Protein AF-A0A1H8FL13-F1 (afdb_monomer_lite)

Structure (mmCIF, N/CA/C/O backbone):
data_AF-A0A1H8FL13-F1
#
_entry.id   AF-A0A1H8FL13-F1
#
loop_
_atom_site.group_PDB
_atom_site.id
_atom_site.type_symbol
_atom_site.label_atom_id
_atom_site.label_alt_id
_atom_site.label_comp_id
_atom_site.label_asym_id
_atom_site.label_entity_id
_atom_site.label_seq_id
_atom_site.pdbx_PDB_ins_code
_atom_site.Cartn_x
_atom_site.Cartn_y
_atom_site.Cartn_z
_atom_site.occupancy
_atom_site.B_iso_or_equiv
_atom_site.auth_seq_id
_atom_site.auth_comp_id
_atom_site.auth_asym_id
_atom_site.auth_atom_id
_atom_site.pdbx_PDB_model_num
ATOM 1 N N . MET A 1 1 ? -6.539 10.287 23.696 1.00 48.16 1 MET A N 1
ATOM 2 C CA . MET A 1 1 ? -7.109 8.926 23.805 1.00 48.16 1 MET A CA 1
ATOM 3 C C . MET A 1 1 ? -7.307 8.613 25.279 1.00 48.16 1 MET A C 1
ATOM 5 O O . MET A 1 1 ? -6.330 8.652 26.014 1.00 48.16 1 MET A O 1
ATOM 9 N N . GLN A 1 2 ? -8.547 8.394 25.727 1.00 46.72 2 GLN A N 1
ATOM 10 C CA . GLN A 1 2 ? -8.824 8.012 27.115 1.00 46.72 2 GLN A CA 1
ATOM 11 C C . GLN A 1 2 ? -8.237 6.619 27.372 1.00 46.72 2 GLN A C 1
ATOM 13 O O . GLN A 1 2 ? -8.642 5.646 26.740 1.00 46.72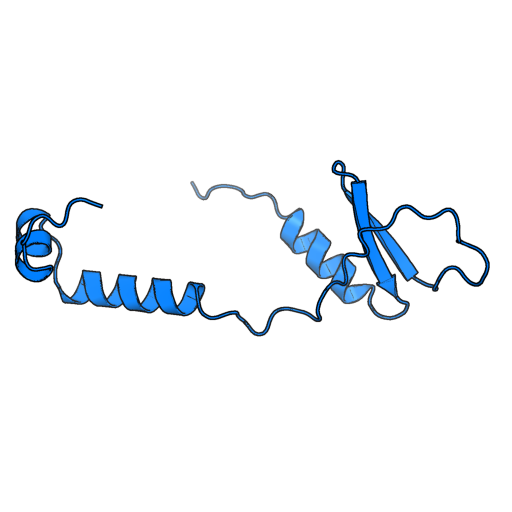 2 GLN A O 1
ATOM 18 N N . GLN A 1 3 ? -7.246 6.527 28.258 1.00 61.66 3 GLN A N 1
ATOM 19 C CA . GLN A 1 3 ? -6.702 5.249 28.699 1.00 61.66 3 GLN A CA 1
ATOM 20 C C . GLN A 1 3 ? -7.589 4.746 29.834 1.00 61.66 3 GLN A C 1
ATOM 22 O O . GLN A 1 3 ? -7.521 5.245 30.951 1.00 61.66 3 GLN A O 1
ATOM 27 N N . SER A 1 4 ? -8.438 3.764 29.548 1.00 71.12 4 SER A N 1
ATOM 28 C CA . SER A 1 4 ? -9.399 3.164 30.485 1.00 71.12 4 SER A CA 1
ATOM 29 C C . SER A 1 4 ? -8.760 2.452 31.695 1.00 71.12 4 SER A C 1
ATOM 31 O O . SER A 1 4 ? -9.465 1.786 32.447 1.00 71.12 4 SER A O 1
ATOM 33 N N . GLY A 1 5 ? -7.433 2.540 31.878 1.00 80.50 5 GLY A N 1
ATOM 34 C CA . GLY A 1 5 ? -6.667 1.896 32.956 1.00 80.50 5 GLY A CA 1
ATOM 35 C C . GLY A 1 5 ? -6.714 0.363 32.952 1.00 80.50 5 GLY A C 1
ATOM 36 O O . GLY A 1 5 ? -6.107 -0.285 33.800 1.00 80.50 5 GLY A O 1
ATOM 37 N N . MET A 1 6 ? -7.444 -0.235 32.011 1.00 83.62 6 MET A N 1
ATOM 38 C CA . MET A 1 6 ? -7.698 -1.664 31.942 1.00 83.62 6 MET A CA 1
ATOM 39 C C . MET A 1 6 ? -6.552 -2.374 31.227 1.00 83.62 6 MET A C 1
ATOM 41 O O . MET A 1 6 ? -6.101 -1.936 30.168 1.00 83.62 6 MET A O 1
ATOM 45 N N . SER A 1 7 ? -6.099 -3.502 31.780 1.00 86.12 7 SER A N 1
ATOM 46 C CA . SER A 1 7 ? -5.130 -4.343 31.086 1.00 86.12 7 SER A CA 1
ATOM 47 C C . SER A 1 7 ? -5.737 -4.900 29.796 1.00 86.12 7 SER A C 1
ATOM 49 O O . SER A 1 7 ? -6.919 -5.249 29.740 1.00 86.12 7 SER A O 1
ATOM 51 N N . VAL A 1 8 ? -4.903 -5.046 28.765 1.00 86.75 8 VAL A N 1
ATOM 52 C CA . VAL A 1 8 ? -5.295 -5.661 27.485 1.00 86.75 8 VAL A CA 1
ATOM 53 C C . VAL A 1 8 ? -5.929 -7.034 27.714 1.00 86.75 8 VAL A C 1
ATOM 55 O O . VAL A 1 8 ? -6.940 -7.356 27.106 1.00 86.75 8 VAL A O 1
ATOM 58 N N . THR A 1 9 ? -5.401 -7.820 28.651 1.00 88.69 9 THR A N 1
ATOM 59 C CA . THR A 1 9 ? -5.953 -9.133 29.010 1.00 88.69 9 THR A CA 1
ATOM 60 C C . THR A 1 9 ? -7.387 -9.059 29.530 1.00 88.69 9 THR A C 1
ATOM 62 O O . THR A 1 9 ? -8.227 -9.840 29.092 1.00 88.69 9 THR A O 1
ATOM 65 N N . LYS A 1 10 ? -7.690 -8.106 30.419 1.00 89.56 10 LYS A N 1
ATOM 66 C CA . LYS A 1 10 ? -9.027 -7.933 31.000 1.00 89.56 10 LYS A CA 1
ATOM 67 C C . LYS A 1 10 ? -10.029 -7.437 29.957 1.00 89.56 10 LYS A C 1
ATOM 69 O O . LYS A 1 10 ? -11.166 -7.897 29.936 1.00 89.56 10 LYS A O 1
ATOM 74 N N . TYR A 1 11 ? -9.589 -6.560 29.056 1.00 91.31 11 TYR A N 1
ATOM 75 C CA . TYR A 1 11 ? -10.397 -6.143 27.913 1.00 91.31 11 TYR A CA 1
ATOM 76 C C . TYR A 1 11 ? -10.713 -7.327 26.992 1.00 91.31 11 TYR A C 1
ATOM 78 O O . TYR A 1 11 ? -11.873 -7.574 26.687 1.00 91.31 11 TYR A O 1
ATOM 86 N N . LEU A 1 12 ? -9.705 -8.114 26.611 1.00 93.19 12 LEU A N 1
ATOM 87 C CA . LEU A 1 12 ? -9.894 -9.270 25.733 1.00 93.19 12 LEU A CA 1
ATOM 88 C C . LEU A 1 12 ? -10.846 -10.308 26.338 1.00 93.19 12 LEU A C 1
ATOM 90 O O . LEU A 1 12 ? -11.715 -10.807 25.631 1.00 93.19 12 LEU A O 1
ATOM 94 N N . GLN A 1 13 ? -10.759 -10.558 27.647 1.00 90.25 13 GLN A N 1
ATOM 95 C CA . GLN A 1 13 ? -11.724 -11.400 28.360 1.00 90.25 13 GLN A CA 1
ATOM 96 C C . GLN A 1 13 ? -13.153 -10.848 28.280 1.00 90.25 13 GLN A C 1
ATOM 98 O O . GLN A 1 13 ? -14.076 -11.609 28.012 1.00 90.25 13 GLN A O 1
ATOM 103 N N . HIS A 1 14 ? -13.340 -9.538 28.472 1.00 91.19 14 HIS A N 1
ATOM 104 C CA . HIS A 1 14 ? -14.659 -8.901 28.407 1.00 91.19 14 HIS A CA 1
ATOM 105 C C . HIS A 1 14 ? -15.297 -9.007 27.014 1.00 91.19 14 HIS A C 1
ATOM 107 O O . HIS A 1 14 ? -16.500 -9.215 26.904 1.00 91.19 14 HIS A O 1
ATOM 113 N N . VAL A 1 15 ? -14.489 -8.909 25.955 1.00 92.88 15 VAL A N 1
ATOM 114 C CA . VAL A 1 15 ? -14.948 -9.024 24.558 1.00 92.88 15 VAL A CA 1
ATOM 115 C C . VAL A 1 15 ? -14.965 -10.489 24.073 1.00 92.88 15 VAL A C 1
ATOM 117 O O . VAL A 1 15 ? -15.301 -10.763 22.927 1.00 92.88 15 VAL A O 1
ATOM 120 N N . GLY A 1 16 ? -14.610 -11.459 24.926 1.00 93.25 16 GLY A N 1
ATOM 121 C CA . GLY A 1 16 ? -14.604 -12.885 24.577 1.00 93.25 16 GLY A CA 1
ATOM 122 C C . GLY A 1 16 ? -13.488 -13.299 23.611 1.00 93.25 16 GLY A C 1
ATOM 123 O O . GLY A 1 16 ? -13.576 -14.341 22.964 1.00 93.25 16 GLY A O 1
ATOM 124 N N . ILE A 1 17 ? -12.426 -12.500 23.496 1.00 94.19 17 ILE A N 1
ATOM 125 C CA . ILE A 1 17 ? -11.294 -12.767 22.611 1.00 94.19 17 ILE A CA 1
ATOM 126 C C . ILE A 1 17 ? -10.176 -13.458 23.393 1.00 94.19 17 ILE A C 1
ATOM 128 O O . ILE A 1 17 ? -9.678 -12.976 24.409 1.00 94.19 17 ILE A O 1
ATOM 132 N N . ASN A 1 18 ? -9.722 -14.588 22.865 1.00 93.19 18 ASN A N 1
ATOM 133 C CA . ASN A 1 18 ? -8.528 -15.284 23.328 1.00 93.19 18 ASN A CA 1
ATOM 134 C C . ASN A 1 18 ? -7.263 -14.420 23.121 1.00 93.19 18 ASN A C 1
ATOM 136 O O . ASN A 1 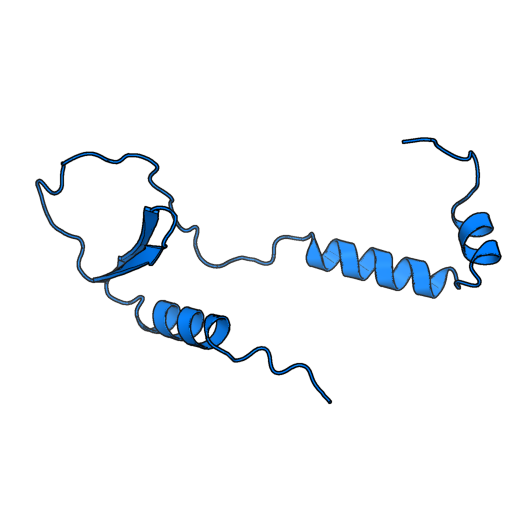18 ? -7.041 -13.849 22.051 1.00 93.19 18 ASN A O 1
ATOM 140 N N . TYR A 1 19 ? -6.373 -14.400 24.115 1.00 91.75 19 TYR A N 1
ATOM 141 C CA . TYR A 1 19 ? -5.078 -13.718 24.043 1.00 91.75 19 TYR A CA 1
ATOM 142 C C . TYR A 1 19 ? -4.193 -14.142 22.851 1.00 91.75 19 TYR A C 1
ATOM 144 O O . TYR A 1 19 ? -3.536 -13.304 22.233 1.00 91.75 19 TYR A O 1
ATOM 152 N N . ASN A 1 20 ? -4.197 -15.421 22.475 1.00 91.88 20 ASN A N 1
ATOM 153 C CA . ASN A 1 20 ? -3.475 -15.940 21.310 1.00 91.88 20 ASN A CA 1
ATOM 154 C C . ASN A 1 20 ? -4.045 -15.386 20.000 1.00 91.88 20 ASN A C 1
ATOM 156 O O . ASN A 1 20 ? -3.275 -14.993 19.125 1.00 91.88 20 ASN A O 1
ATOM 160 N N . THR A 1 21 ? -5.374 -15.291 19.885 1.00 93.38 21 THR A N 1
ATOM 161 C CA . THR A 1 21 ? -6.045 -14.687 18.723 1.00 93.38 21 THR A CA 1
ATOM 162 C C . THR A 1 21 ? -5.657 -13.218 18.583 1.00 93.38 21 THR A C 1
ATOM 164 O O . THR A 1 21 ? -5.263 -12.781 17.502 1.00 93.38 21 THR A O 1
ATOM 167 N N . TYR A 1 22 ? -5.661 -12.477 19.694 1.00 93.94 22 TYR A N 1
ATOM 168 C CA . TYR A 1 22 ? -5.186 -11.095 19.724 1.00 93.94 22 TYR A CA 1
ATOM 169 C C . TYR A 1 22 ? -3.725 -10.970 19.271 1.00 93.94 22 TYR A C 1
ATOM 171 O O . TYR A 1 22 ? -3.408 -10.126 18.433 1.00 93.94 22 TYR A O 1
ATOM 179 N N . ASN A 1 23 ? -2.827 -11.818 19.782 1.00 92.50 23 ASN A N 1
ATOM 180 C CA . ASN A 1 23 ? -1.414 -11.772 19.402 1.00 92.50 23 ASN A CA 1
ATOM 181 C C . ASN A 1 23 ? -1.184 -12.127 17.935 1.00 92.50 23 ASN A C 1
ATOM 183 O O . ASN A 1 23 ? -0.346 -11.499 17.288 1.00 92.50 23 ASN A O 1
ATOM 187 N N . TYR A 1 24 ? -1.938 -13.089 17.402 1.00 92.56 24 TYR A N 1
ATOM 188 C CA . TYR A 1 24 ? -1.890 -13.434 15.987 1.00 92.56 24 TYR A CA 1
ATOM 189 C C . TYR A 1 24 ? -2.272 -12.231 15.113 1.00 92.56 24 TYR A C 1
ATOM 191 O O . TYR A 1 24 ? -1.508 -11.852 14.225 1.00 92.56 24 TYR A O 1
ATOM 199 N N . TRP A 1 25 ? -3.392 -11.562 15.407 1.00 93.12 25 TRP A N 1
ATOM 200 C CA . TRP A 1 25 ? -3.803 -10.357 14.677 1.00 93.12 25 TRP A CA 1
ATOM 201 C C . TRP A 1 25 ? -2.813 -9.208 14.836 1.00 93.12 25 TRP A C 1
ATOM 203 O O . TRP A 1 25 ? -2.465 -8.560 13.854 1.00 93.12 25 TRP A O 1
ATOM 213 N N . ARG A 1 26 ? -2.294 -8.990 16.048 1.00 89.56 26 ARG A N 1
ATOM 214 C CA . ARG A 1 26 ? -1.281 -7.962 16.311 1.00 89.56 26 ARG A CA 1
ATOM 215 C C . ARG A 1 26 ? -0.001 -8.203 15.511 1.00 89.56 26 ARG A C 1
ATOM 217 O O . ARG A 1 26 ? 0.584 -7.246 15.012 1.00 89.56 26 ARG A O 1
ATOM 224 N N . LYS A 1 27 ? 0.445 -9.458 15.391 1.00 87.69 27 LYS A N 1
ATOM 225 C CA . LYS A 1 27 ? 1.603 -9.835 14.568 1.00 87.69 27 LYS A CA 1
ATOM 226 C C . LYS A 1 27 ? 1.316 -9.591 13.085 1.00 87.69 27 LYS A C 1
ATOM 228 O O . LYS A 1 27 ? 2.103 -8.920 12.431 1.00 87.69 27 LYS A O 1
ATOM 233 N N . LYS A 1 28 ? 0.162 -10.048 12.593 1.00 85.50 28 LYS A N 1
ATOM 234 C CA . LYS A 1 28 ? -0.248 -9.869 11.195 1.00 85.50 28 LYS A CA 1
ATOM 235 C C . LYS A 1 28 ? -0.395 -8.393 10.813 1.00 85.50 28 LYS A C 1
ATOM 237 O O . LYS A 1 28 ? -0.024 -8.017 9.709 1.00 85.50 28 LYS A O 1
ATOM 242 N N . LEU A 1 29 ? -0.884 -7.542 11.717 1.00 83.38 29 LEU A N 1
ATOM 243 C CA . LEU A 1 29 ? -0.951 -6.094 11.497 1.00 83.38 29 LEU A CA 1
ATOM 244 C C . LEU A 1 29 ? 0.452 -5.493 11.337 1.00 83.38 29 LEU A C 1
ATOM 246 O O . LEU A 1 29 ? 0.694 -4.768 10.383 1.00 83.38 29 LEU A O 1
ATOM 250 N N . LYS A 1 30 ? 1.400 -5.874 12.202 1.00 80.44 30 LYS A N 1
ATOM 251 C CA . LYS A 1 30 ? 2.800 -5.427 12.105 1.00 80.44 30 LYS A CA 1
ATOM 252 C C . LYS A 1 30 ? 3.508 -5.899 10.834 1.00 80.44 30 LYS A C 1
ATOM 254 O O . LYS A 1 30 ? 4.359 -5.185 10.330 1.00 80.44 30 LYS A O 1
ATOM 259 N N . GLU A 1 31 ? 3.171 -7.081 10.326 1.00 74.44 31 GLU A N 1
ATOM 260 C CA . GLU A 1 31 ? 3.674 -7.583 9.036 1.00 74.44 31 GLU A CA 1
ATOM 261 C C . GLU A 1 31 ? 3.060 -6.847 7.831 1.00 74.44 31 GLU A C 1
ATOM 263 O O . GLU A 1 31 ? 3.652 -6.827 6.757 1.00 74.44 31 GLU A O 1
ATOM 268 N N . ASN A 1 32 ? 1.882 -6.232 7.987 1.00 64.88 32 ASN A N 1
ATOM 269 C CA . ASN A 1 32 ? 1.323 -5.333 6.971 1.00 64.88 32 ASN A CA 1
ATOM 270 C C . ASN A 1 32 ? 1.888 -3.908 7.086 1.00 64.88 32 ASN A C 1
ATOM 272 O O . ASN A 1 32 ? 1.977 -3.228 6.071 1.00 64.88 32 ASN A O 1
ATOM 276 N N . ASP A 1 33 ? 2.284 -3.481 8.289 1.00 61.34 33 ASP A N 1
ATOM 277 C CA . ASP A 1 33 ? 2.983 -2.209 8.535 1.00 61.34 33 ASP A CA 1
ATOM 278 C C . ASP A 1 33 ? 4.472 -2.260 8.179 1.00 61.34 33 ASP A C 1
ATOM 280 O O . ASP A 1 33 ? 5.091 -1.219 7.960 1.00 61.34 33 ASP A O 1
ATOM 284 N N . SER A 1 34 ? 5.090 -3.447 8.149 1.00 54.34 34 SER A N 1
ATOM 285 C CA . SER A 1 34 ? 6.434 -3.561 7.600 1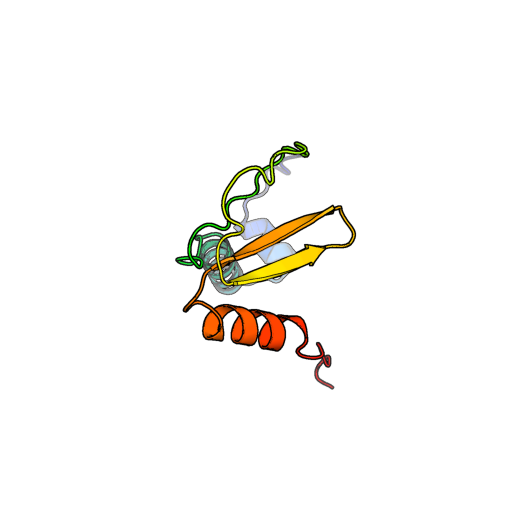.00 54.34 34 SER A CA 1
ATOM 286 C C . SER A 1 34 ? 6.345 -3.227 6.117 1.00 54.34 34 SER A C 1
ATOM 288 O O . SER A 1 34 ? 5.618 -3.938 5.411 1.00 54.34 34 SER A O 1
ATOM 290 N N . PRO A 1 35 ? 7.059 -2.192 5.632 1.00 51.84 35 PRO A N 1
ATOM 291 C CA . PRO A 1 35 ? 7.110 -1.927 4.212 1.00 51.84 35 PRO A CA 1
ATOM 292 C C . PRO A 1 35 ? 7.599 -3.219 3.570 1.00 51.84 35 PRO A C 1
ATOM 294 O O . PRO A 1 35 ? 8.714 -3.684 3.831 1.00 51.84 35 PRO A O 1
ATOM 297 N N . LYS A 1 36 ? 6.735 -3.840 2.758 1.00 57.03 36 LYS A N 1
ATOM 298 C CA . LYS A 1 36 ? 7.211 -4.802 1.766 1.00 57.03 36 LYS A CA 1
ATOM 299 C C . LYS A 1 36 ? 8.365 -4.105 1.036 1.00 57.03 36 LYS A C 1
ATOM 301 O O . LYS A 1 36 ? 8.336 -2.878 0.940 1.00 57.03 36 LYS A O 1
ATOM 306 N N . PRO A 1 37 ? 9.392 -4.818 0.551 1.00 49.72 37 PRO A N 1
ATOM 307 C CA . PRO A 1 37 ? 10.318 -4.224 -0.401 1.00 49.72 37 PRO A CA 1
ATOM 308 C C . PRO A 1 37 ? 9.484 -3.822 -1.624 1.00 49.72 37 PRO A C 1
ATOM 310 O O . PRO A 1 37 ? 9.190 -4.629 -2.503 1.00 49.72 37 PRO A O 1
ATOM 313 N N . GLU A 1 38 ? 8.957 -2.604 -1.562 1.00 48.62 38 GLU A N 1
ATOM 314 C CA . GLU A 1 38 ? 8.052 -2.021 -2.521 1.00 48.62 38 GLU A CA 1
ATOM 315 C C . GLU A 1 38 ? 8.893 -1.654 -3.729 1.00 48.62 38 GLU A C 1
ATOM 317 O O . GLU A 1 38 ? 10.041 -1.216 -3.626 1.00 48.62 38 GLU A O 1
ATOM 322 N N . LEU A 1 39 ? 8.300 -1.941 -4.877 1.00 56.34 39 LEU A N 1
ATOM 323 C CA . LEU A 1 39 ? 8.730 -1.576 -6.215 1.00 56.34 39 LEU A CA 1
ATOM 324 C C . LEU A 1 39 ? 9.465 -0.225 -6.228 1.00 56.34 39 LEU A C 1
ATOM 326 O O . LEU A 1 39 ? 9.104 0.688 -5.487 1.00 56.34 39 LEU A O 1
ATOM 330 N N . ALA A 1 40 ? 10.491 -0.126 -7.083 1.00 50.47 40 ALA A N 1
ATOM 331 C CA . ALA A 1 40 ? 11.390 1.023 -7.190 1.00 50.47 40 ALA A CA 1
ATOM 332 C C . ALA A 1 40 ? 10.661 2.373 -7.011 1.00 50.47 40 ALA A C 1
ATOM 334 O O . ALA A 1 40 ? 9.582 2.558 -7.581 1.00 50.47 40 ALA A O 1
ATOM 335 N N . PRO A 1 41 ? 11.231 3.314 -6.235 1.00 44.47 41 PRO A N 1
ATOM 336 C CA . PRO A 1 41 ? 10.524 4.515 -5.815 1.00 44.47 41 PRO A CA 1
ATOM 337 C C . PRO A 1 41 ? 10.056 5.319 -7.029 1.00 44.47 41 PRO A C 1
ATOM 339 O O . PRO A 1 41 ? 10.862 5.816 -7.816 1.00 44.47 41 PRO A O 1
ATOM 342 N N . ILE A 1 42 ? 8.737 5.451 -7.162 1.00 54.09 42 ILE A N 1
ATOM 343 C CA . ILE A 1 42 ? 8.112 6.357 -8.122 1.00 54.09 42 ILE A CA 1
ATOM 344 C C . ILE A 1 42 ? 8.423 7.776 -7.640 1.00 54.09 42 ILE A C 1
ATOM 346 O O . ILE A 1 42 ? 7.972 8.193 -6.572 1.00 54.09 42 ILE A O 1
ATOM 350 N N . SER A 1 43 ? 9.224 8.518 -8.402 1.00 51.00 43 SER A N 1
ATOM 351 C CA . SER A 1 43 ? 9.500 9.921 -8.110 1.00 51.00 43 SER A CA 1
ATOM 352 C C . SER A 1 43 ? 8.306 10.777 -8.536 1.00 51.00 43 SER A C 1
ATOM 354 O O . SER A 1 43 ? 7.965 10.884 -9.712 1.00 51.00 43 SER A O 1
ATOM 356 N N . PHE A 1 44 ? 7.652 11.407 -7.563 1.00 48.88 44 PHE A N 1
ATOM 357 C CA . PHE A 1 44 ? 6.607 12.394 -7.819 1.00 48.88 44 PHE A CA 1
ATOM 358 C C . PHE A 1 44 ? 7.251 13.777 -7.923 1.00 48.88 44 PHE A C 1
ATOM 360 O O . PHE A 1 44 ? 7.580 14.397 -6.914 1.00 48.88 44 PHE A O 1
ATOM 367 N N . THR A 1 45 ? 7.451 14.282 -9.139 1.00 50.72 45 THR A N 1
ATOM 368 C CA . THR A 1 45 ? 7.871 15.674 -9.331 1.00 50.72 45 THR A CA 1
ATOM 369 C C . THR A 1 45 ? 6.649 16.580 -9.197 1.00 50.72 45 THR A C 1
ATOM 371 O O . THR A 1 45 ? 5.801 16.622 -10.085 1.00 50.72 45 THR A O 1
ATOM 374 N N . GLN A 1 46 ? 6.546 17.307 -8.083 1.00 42.38 46 GLN A N 1
ATOM 375 C CA . GLN A 1 46 ? 5.441 18.234 -7.788 1.00 42.38 46 GLN A CA 1
ATOM 376 C C . GLN A 1 46 ? 5.480 19.555 -8.577 1.00 42.38 46 GLN A C 1
ATOM 378 O O . GLN A 1 46 ? 4.700 20.461 -8.297 1.00 42.38 46 GLN A O 1
ATOM 383 N N . HIS A 1 47 ? 6.343 19.679 -9.582 1.00 41.84 47 HIS A N 1
ATOM 384 C CA . HIS A 1 47 ? 6.496 20.919 -10.330 1.00 41.84 47 HIS A CA 1
ATOM 385 C C . HIS A 1 47 ? 5.858 20.810 -11.711 1.00 41.84 47 HIS A C 1
ATOM 387 O O . HIS A 1 47 ? 6.339 20.112 -12.604 1.00 41.84 47 HIS A O 1
ATOM 393 N N . ALA A 1 48 ? 4.741 21.520 -11.866 1.00 58.06 48 ALA A N 1
ATOM 394 C CA . ALA A 1 48 ? 4.304 21.997 -13.161 1.00 58.06 48 ALA A CA 1
ATOM 395 C C . ALA A 1 48 ? 5.310 23.059 -13.615 1.00 58.06 48 ALA A C 1
ATOM 397 O O . ALA A 1 48 ? 5.229 24.192 -13.159 1.00 58.06 48 ALA A O 1
ATOM 398 N N . ASP A 1 49 ? 6.242 22.689 -14.492 1.00 44.94 49 ASP A N 1
ATOM 399 C CA . ASP A 1 49 ? 7.061 23.659 -15.215 1.00 44.94 49 ASP A CA 1
ATOM 400 C C . ASP A 1 49 ? 7.039 23.378 -16.726 1.00 44.94 49 ASP A C 1
ATOM 402 O O . ASP A 1 49 ? 6.954 22.216 -17.141 1.00 44.94 49 ASP A O 1
ATOM 406 N N . PRO A 1 50 ? 7.121 24.420 -17.581 1.00 47.28 50 PRO A N 1
ATOM 407 C CA . PRO A 1 50 ? 6.902 24.343 -19.031 1.00 47.28 50 PRO A CA 1
ATOM 408 C C . PRO A 1 50 ? 8.084 23.715 -19.797 1.00 47.28 50 PRO A C 1
ATOM 410 O O . PRO A 1 50 ? 8.204 23.861 -21.012 1.00 47.28 50 PRO A O 1
ATOM 413 N N . VAL A 1 51 ? 8.988 23.029 -19.099 1.00 45.31 51 VAL A N 1
ATOM 414 C CA . VAL A 1 51 ? 10.314 22.637 -19.584 1.00 45.31 51 VAL A CA 1
ATOM 415 C C . VAL A 1 51 ? 10.303 21.179 -20.049 1.00 45.31 51 VAL A C 1
ATOM 417 O O . VAL A 1 51 ? 11.057 20.344 -19.569 1.00 45.31 51 VAL A O 1
ATOM 420 N N . PHE A 1 52 ? 9.502 20.870 -21.070 1.00 49.44 52 PHE A N 1
ATOM 421 C CA . PHE A 1 52 ? 9.917 19.846 -22.040 1.00 49.44 52 PHE A CA 1
ATOM 422 C C . PHE A 1 52 ? 10.820 20.515 -23.085 1.00 49.44 52 PHE A C 1
ATOM 424 O O . PHE A 1 52 ? 10.536 20.552 -24.275 1.00 49.44 52 PHE A O 1
ATOM 431 N N . SER A 1 53 ? 11.926 21.080 -22.601 1.00 49.59 53 SER A N 1
ATOM 432 C CA . SER A 1 53 ? 13.026 21.624 -23.395 1.00 49.59 53 SER A CA 1
ATOM 433 C C . SER A 1 53 ? 14.259 20.752 -23.159 1.00 49.59 53 SER A C 1
ATOM 435 O O . SER A 1 53 ? 15.238 21.189 -22.570 1.00 49.59 53 SER A O 1
ATOM 437 N N . SER A 1 54 ? 14.149 19.486 -23.561 1.00 49.84 54 SER A N 1
ATOM 438 C CA . SER A 1 54 ? 15.193 18.631 -24.150 1.00 49.84 54 SER A CA 1
ATOM 439 C C . SER A 1 54 ? 14.936 17.177 -23.756 1.00 49.84 54 SER A C 1
ATOM 441 O O . SER A 1 54 ? 15.072 16.818 -22.592 1.00 49.84 54 SER A O 1
ATOM 443 N N . ALA A 1 55 ? 14.587 16.364 -24.754 1.00 55.75 55 ALA A N 1
ATOM 444 C CA . ALA A 1 55 ? 14.360 14.922 -24.681 1.00 55.75 55 ALA A CA 1
ATOM 445 C C . ALA A 1 55 ? 13.209 14.486 -23.759 1.00 55.75 55 ALA A C 1
ATOM 447 O O . ALA A 1 55 ? 13.362 14.311 -22.555 1.00 55.75 55 ALA A O 1
ATOM 448 N N . VAL A 1 56 ? 12.048 14.222 -24.367 1.00 55.44 56 VAL A N 1
ATOM 449 C CA . VAL A 1 56 ? 11.045 13.345 -23.754 1.00 55.44 56 VAL A CA 1
ATOM 450 C C . VAL A 1 56 ? 11.729 11.989 -23.530 1.00 55.44 56 VAL A C 1
ATOM 452 O O . VAL A 1 56 ? 12.189 11.398 -24.512 1.00 55.44 56 VAL A O 1
ATOM 455 N N . PRO A 1 57 ? 11.861 11.501 -22.285 1.00 61.97 57 PRO A N 1
ATOM 456 C CA . PRO A 1 57 ? 12.429 10.183 -22.061 1.00 61.97 57 PRO A CA 1
ATOM 457 C C . PRO A 1 57 ? 11.524 9.137 -22.726 1.00 61.97 57 PRO A C 1
ATOM 459 O O . PRO A 1 57 ? 10.300 9.178 -22.589 1.00 61.97 57 PRO A O 1
ATOM 462 N N . SER A 1 58 ? 12.126 8.246 -23.518 1.00 71.88 58 SER A N 1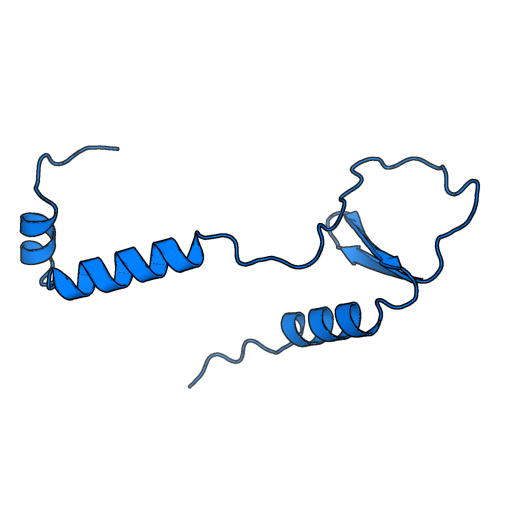
ATOM 463 C CA . SER A 1 58 ? 11.405 7.180 -24.222 1.00 71.88 58 SER A CA 1
ATOM 464 C C . SER A 1 58 ? 10.703 6.276 -23.210 1.00 71.88 58 SER A C 1
ATOM 466 O O . SER A 1 58 ? 11.344 5.822 -22.259 1.00 71.88 58 SER A O 1
ATOM 468 N N . GLY A 1 59 ? 9.409 6.017 -23.404 1.00 75.19 59 GLY A N 1
ATOM 469 C CA . GLY A 1 59 ? 8.610 5.233 -22.468 1.00 75.19 59 GLY A CA 1
ATOM 470 C C . GLY A 1 59 ? 7.125 5.599 -22.466 1.00 75.19 59 GLY A C 1
ATOM 471 O O . GLY A 1 59 ? 6.630 6.267 -23.373 1.00 75.19 59 GLY A O 1
ATOM 472 N N . ALA A 1 60 ? 6.412 5.166 -21.428 1.00 78.94 60 ALA A N 1
ATOM 473 C CA . ALA A 1 60 ? 4.987 5.408 -21.223 1.00 78.94 60 ALA A CA 1
ATOM 474 C C . ALA A 1 60 ? 4.747 6.300 -19.995 1.00 78.94 60 ALA A C 1
ATOM 476 O O . ALA A 1 60 ? 5.459 6.212 -19.002 1.00 78.94 60 ALA A O 1
ATOM 477 N N . THR A 1 61 ? 3.719 7.149 -20.029 1.00 80.69 61 THR A N 1
ATOM 478 C CA . THR A 1 61 ? 3.368 8.026 -18.900 1.00 80.69 61 THR A CA 1
ATOM 479 C C . THR A 1 61 ? 1.896 7.855 -18.549 1.00 80.69 61 THR A C 1
ATOM 481 O O . THR A 1 61 ? 1.035 8.013 -19.410 1.00 80.69 61 THR A O 1
ATOM 484 N N . LEU A 1 62 ? 1.601 7.566 -17.281 1.00 81.19 62 LEU A N 1
ATOM 485 C CA . LEU A 1 62 ? 0.246 7.547 -16.737 1.00 81.19 62 LEU A CA 1
ATOM 486 C C . LEU A 1 62 ? -0.107 8.922 -16.171 1.00 81.19 62 LEU A C 1
ATOM 488 O O . LEU A 1 62 ? 0.652 9.480 -15.378 1.00 81.19 62 LEU A O 1
ATOM 492 N N . LEU A 1 63 ? -1.269 9.448 -16.561 1.00 78.19 63 LEU A N 1
ATOM 493 C CA . LEU A 1 63 ? -1.853 10.669 -16.011 1.00 78.19 63 LEU A CA 1
ATOM 494 C C . LEU A 1 63 ? -3.063 10.302 -15.152 1.00 78.19 63 LEU A C 1
ATOM 496 O O . LEU A 1 63 ? -4.017 9.699 -15.638 1.00 78.19 63 LEU A O 1
ATOM 500 N N . PHE A 1 64 ? -3.030 10.696 -13.886 1.00 79.25 64 PHE A N 1
ATOM 501 C CA . PHE A 1 64 ? -4.129 10.492 -12.955 1.00 79.25 64 PHE A CA 1
ATOM 502 C C . PHE A 1 64 ? -5.070 11.709 -12.951 1.00 79.25 64 PHE A C 1
ATOM 504 O O . PHE A 1 64 ? -4.612 12.837 -13.154 1.00 79.25 64 PHE A O 1
ATOM 511 N N . PRO A 1 65 ? -6.375 11.529 -12.666 1.00 70.25 65 PRO A N 1
ATOM 512 C CA . PRO A 1 65 ? -7.347 12.630 -12.630 1.00 70.25 65 PRO A CA 1
ATOM 513 C C . PRO A 1 65 ? -7.010 13.750 -11.636 1.00 70.25 65 PRO A C 1
ATOM 515 O O . PRO A 1 65 ? -7.443 14.883 -11.810 1.00 70.25 65 PRO A O 1
ATOM 518 N N . ASN A 1 66 ? -6.218 13.450 -10.605 1.00 75.44 66 ASN A N 1
ATOM 519 C CA . ASN A 1 66 ? -5.724 14.427 -9.632 1.00 75.44 66 ASN A CA 1
ATOM 520 C C . ASN A 1 66 ? -4.503 15.228 -10.128 1.00 75.44 66 ASN A C 1
ATOM 522 O O . ASN A 1 66 ? -3.901 15.967 -9.354 1.00 75.44 66 ASN A O 1
ATOM 526 N N . GLY A 1 67 ? -4.109 15.058 -11.391 1.00 73.50 67 GLY A N 1
ATOM 527 C CA . GLY A 1 67 ? -2.967 15.733 -11.997 1.00 73.50 67 GLY A CA 1
ATOM 528 C C . GLY A 1 67 ? -1.619 15.061 -11.738 1.00 73.50 67 GLY A C 1
ATOM 529 O O . GLY A 1 67 ? -0.619 15.522 -12.290 1.00 73.50 67 GLY A O 1
ATOM 530 N N . LEU A 1 68 ? -1.563 13.969 -10.961 1.00 78.75 68 LEU A N 1
ATOM 531 C CA . LEU A 1 68 ? -0.328 13.201 -10.799 1.00 78.75 68 LEU A CA 1
ATOM 532 C C . LEU A 1 68 ? 0.077 12.558 -12.122 1.00 78.75 68 LEU A C 1
ATOM 534 O O . LEU A 1 68 ? -0.758 12.108 -12.909 1.00 78.75 68 LEU A O 1
ATOM 538 N N . ARG A 1 69 ? 1.387 12.485 -12.343 1.00 78.50 69 ARG A N 1
ATOM 539 C CA . ARG A 1 69 ? 1.987 11.840 -13.507 1.00 78.50 6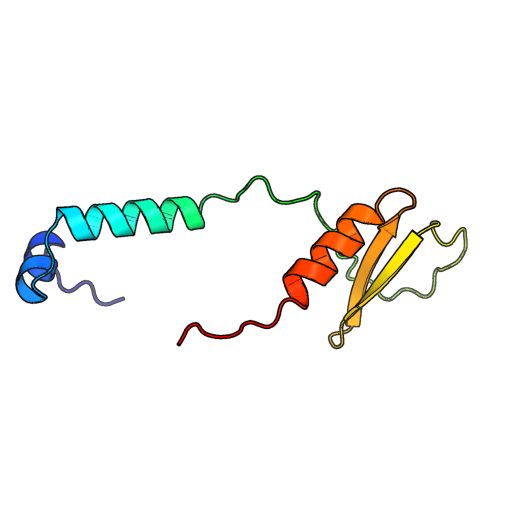9 ARG A CA 1
ATOM 540 C C . ARG A 1 69 ? 3.014 10.826 -13.034 1.00 78.50 69 ARG A C 1
ATOM 542 O O . ARG A 1 69 ? 3.833 11.152 -12.181 1.00 78.50 69 ARG A O 1
ATOM 549 N N . ALA A 1 70 ? 2.972 9.625 -13.594 1.00 82.31 70 ALA A N 1
ATOM 550 C CA . ALA A 1 70 ? 3.971 8.586 -13.366 1.00 82.31 70 ALA A CA 1
ATOM 551 C C . ALA A 1 70 ? 4.593 8.194 -14.708 1.00 82.31 70 ALA A C 1
ATOM 553 O O . ALA A 1 70 ? 3.866 7.832 -15.632 1.00 82.31 70 ALA A O 1
ATOM 554 N N . HIS A 1 71 ? 5.917 8.288 -14.826 1.00 84.06 71 HIS A N 1
ATOM 555 C CA . HIS A 1 71 ? 6.645 7.948 -16.047 1.00 84.06 71 HIS A CA 1
ATOM 556 C C . HIS A 1 71 ? 7.352 6.594 -15.910 1.00 84.06 71 HIS A C 1
ATOM 558 O O . HIS A 1 71 ? 8.031 6.333 -14.920 1.00 84.06 71 HIS A O 1
ATOM 564 N N . PHE A 1 72 ? 7.200 5.761 -16.932 1.00 82.50 72 PHE A N 1
ATOM 565 C CA . PHE A 1 72 ? 7.765 4.429 -17.087 1.00 82.50 72 PHE A CA 1
ATOM 566 C C . PHE A 1 72 ? 8.722 4.467 -18.273 1.00 82.50 72 PHE A C 1
ATOM 568 O O . PHE A 1 72 ? 8.280 4.538 -19.418 1.00 82.50 72 PHE A O 1
ATOM 575 N N . GLY A 1 73 ? 10.026 4.458 -18.003 1.00 80.44 73 GLY A N 1
ATOM 576 C CA . GLY A 1 73 ? 11.046 4.490 -19.051 1.00 80.44 73 GLY A CA 1
ATOM 577 C C . GLY A 1 73 ? 11.079 3.213 -19.899 1.00 80.44 73 GLY A C 1
ATOM 578 O O . GLY A 1 73 ? 10.536 2.174 -19.518 1.00 80.44 73 GLY A O 1
ATOM 579 N N . SER A 1 74 ? 11.751 3.277 -21.046 1.00 77.75 74 SER A N 1
ATOM 580 C CA . SER A 1 74 ? 11.958 2.133 -21.945 1.00 77.75 74 SER A CA 1
ATOM 581 C C . SER A 1 74 ? 12.506 0.909 -21.193 1.00 77.75 74 SER A C 1
ATOM 583 O O . SER A 1 74 ? 13.477 1.023 -20.446 1.00 77.75 74 SER A O 1
ATOM 585 N N . GLY A 1 75 ? 11.896 -0.262 -21.398 1.00 77.94 75 GLY A N 1
ATOM 586 C CA . GLY A 1 75 ? 12.256 -1.512 -20.712 1.00 77.94 75 GLY A CA 1
ATOM 587 C C . GLY A 1 75 ? 11.454 -1.798 -19.435 1.00 77.94 75 GLY A C 1
ATOM 588 O O . GLY A 1 75 ? 11.655 -2.839 -18.808 1.00 77.94 75 GLY A O 1
ATOM 589 N N . THR A 1 76 ? 10.542 -0.903 -19.036 1.00 79.69 76 THR A N 1
ATOM 590 C CA . THR A 1 76 ? 9.656 -1.087 -17.868 1.00 79.69 76 THR A CA 1
ATOM 591 C C . THR A 1 76 ? 8.206 -1.421 -18.244 1.00 79.69 76 THR A C 1
ATOM 593 O O . THR A 1 76 ? 7.314 -1.413 -17.395 1.00 79.69 76 THR A O 1
ATOM 596 N N . GLU A 1 77 ? 7.951 -1.783 -19.503 1.00 82.81 77 GLU A N 1
ATOM 597 C CA . GLU A 1 77 ? 6.615 -2.061 -20.042 1.00 82.81 77 GLU A CA 1
ATOM 598 C C . GLU A 1 77 ? 5.937 -3.237 -19.323 1.00 82.81 77 GLU A C 1
ATOM 600 O O . GLU A 1 77 ? 4.735 -3.196 -19.061 1.00 82.81 77 GLU A O 1
ATOM 605 N N . GLY A 1 78 ? 6.705 -4.264 -18.943 1.00 81.88 78 GLY A N 1
ATOM 606 C CA . GLY A 1 78 ? 6.189 -5.406 -18.181 1.00 81.88 78 GLY A CA 1
ATOM 607 C C . GLY A 1 78 ? 5.673 -5.011 -16.795 1.00 81.88 78 GLY A C 1
ATOM 608 O O . GLY A 1 78 ? 4.620 -5.484 -16.372 1.00 81.88 78 GLY A O 1
ATOM 609 N N . VAL A 1 79 ? 6.365 -4.085 -16.124 1.00 83.31 79 VAL A N 1
ATOM 610 C CA . VAL A 1 79 ? 5.964 -3.561 -14.808 1.00 83.31 79 VAL A CA 1
ATOM 611 C C . VAL A 1 79 ? 4.704 -2.707 -14.935 1.00 83.31 79 VAL A C 1
ATOM 613 O O . VAL A 1 79 ? 3.784 -2.841 -14.129 1.00 83.31 79 VAL A O 1
ATOM 616 N N . LEU A 1 80 ? 4.630 -1.869 -15.975 1.00 83.88 80 LEU A N 1
ATOM 617 C CA . LEU A 1 80 ? 3.432 -1.088 -16.277 1.00 83.88 80 LEU A CA 1
ATOM 618 C C . LEU A 1 80 ? 2.219 -2.000 -16.520 1.00 83.88 80 LEU A C 1
ATOM 620 O O . LEU A 1 80 ? 1.156 -1.780 -15.942 1.00 83.88 80 LEU A O 1
ATOM 624 N N . LEU A 1 81 ? 2.377 -3.042 -17.338 1.00 84.88 81 LEU A N 1
ATOM 625 C CA . LEU A 1 81 ? 1.312 -4.005 -17.618 1.00 84.88 81 LEU A CA 1
ATOM 626 C C . LEU A 1 81 ? 0.886 -4.781 -16.368 1.00 84.88 81 LEU A C 1
ATOM 628 O O . LEU A 1 81 ? -0.309 -4.968 -16.148 1.00 84.88 81 LEU A O 1
ATOM 632 N N . GLU A 1 82 ? 1.827 -5.207 -15.523 1.00 86.62 82 GLU A N 1
ATOM 633 C CA . GLU A 1 82 ? 1.502 -5.878 -14.262 1.00 86.62 82 GLU A CA 1
ATOM 634 C C . GLU A 1 82 ? 0.709 -4.959 -13.322 1.00 86.62 82 GLU A C 1
ATOM 636 O O . GLU A 1 82 ? -0.300 -5.380 -12.748 1.00 86.62 82 GLU A O 1
ATOM 641 N N . LEU A 1 83 ? 1.119 -3.692 -13.203 1.00 84.06 83 LEU A N 1
ATOM 642 C CA . LEU A 1 83 ? 0.415 -2.691 -12.406 1.00 84.06 83 LEU A CA 1
ATOM 643 C C . LEU A 1 83 ? -1.013 -2.479 -12.910 1.00 84.06 83 LEU A C 1
ATOM 645 O O . LEU A 1 83 ? -1.947 -2.470 -12.105 1.00 84.06 83 LEU A O 1
ATOM 649 N N . LEU A 1 84 ? -1.196 -2.346 -14.226 1.00 83.62 84 LEU A N 1
ATOM 650 C CA . LEU A 1 84 ? -2.518 -2.193 -14.830 1.00 83.62 84 LEU A CA 1
ATOM 651 C C . LEU A 1 84 ? -3.378 -3.434 -14.584 1.00 83.62 84 LEU A C 1
ATOM 653 O O . LEU A 1 84 ? -4.517 -3.297 -14.154 1.00 83.62 84 LEU A O 1
ATOM 657 N N . ASN A 1 85 ? -2.830 -4.638 -14.752 1.00 83.19 85 ASN A N 1
ATOM 658 C CA . ASN A 1 85 ? -3.566 -5.882 -14.522 1.00 83.19 85 ASN A CA 1
ATOM 659 C C . ASN A 1 85 ? -3.993 -6.057 -13.060 1.00 83.19 85 ASN A C 1
ATOM 661 O O . ASN A 1 85 ? -5.111 -6.492 -12.796 1.00 83.19 85 ASN A O 1
ATOM 665 N N . LYS A 1 86 ? -3.139 -5.696 -12.096 1.00 80.88 86 LYS A N 1
ATOM 666 C CA . LYS A 1 86 ? -3.509 -5.725 -10.673 1.00 80.88 86 LYS A CA 1
ATOM 667 C C . LYS A 1 86 ? -4.561 -4.668 -10.345 1.00 80.88 86 LYS A C 1
ATOM 669 O O . LYS A 1 86 ? -5.512 -4.964 -9.628 1.00 80.88 86 LYS A O 1
ATOM 674 N N . SER A 1 87 ? -4.414 -3.460 -10.884 1.00 74.44 87 SER A N 1
ATOM 675 C CA . SER A 1 87 ? -5.296 -2.326 -10.570 1.00 74.44 87 SER A CA 1
ATOM 676 C C . SER A 1 87 ? -6.667 -2.429 -11.238 1.00 74.44 87 SER A C 1
ATOM 678 O O . SER A 1 87 ? -7.656 -1.976 -10.675 1.00 74.44 87 SER A O 1
ATOM 680 N N . LEU A 1 88 ? -6.724 -3.023 -12.433 1.00 70.62 88 LEU A N 1
ATOM 681 C CA . LEU A 1 88 ? -7.947 -3.227 -13.212 1.00 70.62 88 LEU A CA 1
ATOM 682 C C . LEU A 1 88 ? -8.567 -4.605 -12.975 1.00 70.62 88 LEU A C 1
ATOM 684 O O . LEU A 1 88 ? -9.604 -4.908 -13.566 1.00 70.62 88 LEU A O 1
ATOM 688 N N . SER A 1 89 ? -7.957 -5.442 -12.125 1.00 68.19 89 SER A N 1
ATOM 689 C CA . SER A 1 89 ? -8.607 -6.672 -11.692 1.00 68.19 89 SER A CA 1
ATOM 690 C C . SER A 1 89 ? -9.923 -6.285 -11.010 1.00 68.19 89 SER A C 1
ATOM 692 O O . SER A 1 89 ? -9.909 -5.492 -10.060 1.00 68.19 89 SER A O 1
ATOM 694 N N . PRO A 1 90 ? -11.077 -6.761 -11.513 1.00 60.69 90 PRO A N 1
ATOM 695 C CA . PRO A 1 90 ? -12.336 -6.460 -10.871 1.00 60.69 90 PRO A CA 1
ATOM 696 C C . PRO A 1 90 ? -12.233 -7.016 -9.454 1.00 60.69 90 PRO A C 1
ATOM 698 O O . PRO A 1 90 ? -12.011 -8.213 -9.268 1.00 60.69 90 PRO A O 1
ATOM 701 N N . HIS A 1 91 ? -12.351 -6.142 -8.454 1.00 56.66 91 HIS A N 1
ATOM 702 C CA . HIS A 1 91 ? -12.671 -6.554 -7.092 1.00 56.66 91 HIS A CA 1
ATOM 703 C C . HIS A 1 91 ? -14.074 -7.169 -7.141 1.00 56.66 91 HIS A C 1
ATOM 705 O O . HIS A 1 91 ? -15.066 -6.532 -6.800 1.00 56.66 91 HIS A O 1
ATOM 711 N N . VAL A 1 92 ? -14.176 -8.393 -7.654 1.00 57.22 92 VAL A N 1
ATOM 712 C CA . VAL A 1 92 ? -15.364 -9.209 -7.481 1.00 57.22 92 VAL A CA 1
ATOM 713 C C . VAL A 1 92 ? -15.278 -9.677 -6.041 1.00 57.22 92 VAL A C 1
ATOM 715 O O . VAL A 1 92 ? -14.381 -10.438 -5.675 1.00 57.22 92 VAL A O 1
ATOM 718 N N . LEU A 1 93 ? -16.147 -9.120 -5.201 1.00 49.22 93 LEU A N 1
ATOM 719 C CA . LEU A 1 93 ? -16.341 -9.628 -3.852 1.00 49.22 93 LEU A CA 1
ATOM 720 C C . LEU A 1 93 ? -16.706 -11.118 -3.979 1.00 49.22 93 LEU A C 1
ATOM 722 O O . LEU A 1 93 ? -17.569 -11.438 -4.796 1.00 49.22 93 LEU A O 1
ATOM 726 N N . PRO A 1 94 ? -16.030 -12.028 -3.257 1.00 61.03 94 PRO A N 1
ATOM 727 C CA . PRO A 1 94 ? -16.423 -13.430 -3.257 1.00 61.03 94 PRO A CA 1
ATOM 728 C C . PRO A 1 94 ? -17.851 -13.565 -2.706 1.00 61.03 94 PRO A C 1
ATOM 730 O O . PRO A 1 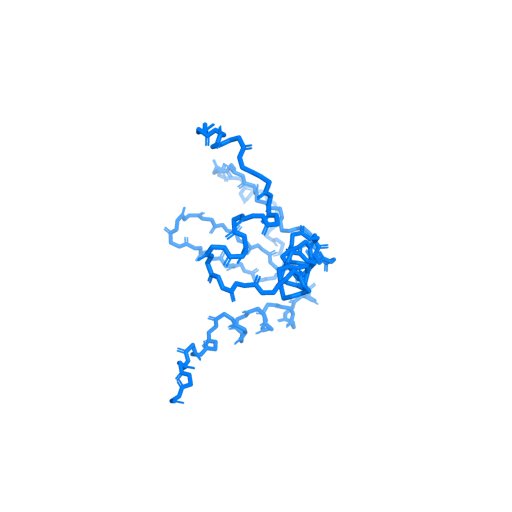94 ? -18.194 -12.871 -1.746 1.00 61.03 94 PRO A O 1
ATOM 733 N N . GLU A 1 95 ? -18.646 -14.429 -3.345 1.00 50.41 95 GLU A N 1
ATOM 734 C CA . GLU A 1 95 ? -19.997 -14.837 -2.911 1.00 50.41 95 GLU A CA 1
ATOM 735 C C . GLU A 1 95 ? -19.991 -15.465 -1.508 1.00 50.41 95 GLU A C 1
ATOM 737 O O . GLU A 1 95 ? -19.053 -16.246 -1.207 1.00 50.41 95 GLU A O 1
#

Foldseek 3Di:
DDDPVDDPVRVCVVVVHDPVNVVVVVVVVVVVVPPDVDDDDFDWDPDPDPPPPDDDADFDWDADPVRTITTDHPPCVVVVVVVCCVVPVPPPPDD

Sequence (95 aa):
MQQSGMSVTKYLQHVGINYNTYNYWRKKLKENDSPKPELAPISFTQHADPVFSSAVPSGATLLFPNGLRAHFGSGTEGVLLELLNKSLSPHVLPE

Secondary structure (DSSP, 8-state):
-------HHHHHHHTT--HHHHHHHHHHHHHHHS----SS-------------S-PPSEEEEE-TTS-EEEEETT-HHHHHHHHHHHSS------

pLDDT: mean 72.09, std 16.35, range [41.84, 94.19]

Radius of gyration: 22.7 Å; chains: 1; bounding box: 35×40×58 Å